Protein AF-A0A485C5K1-F1 (afdb_monomer_lite)

pLDDT: mean 87.51, std 15.46, range [37.69, 98.38]

Radius of gyration: 15.75 Å; chains: 1; bounding box: 34×33×37 Å

Sequence (103 aa):
MFDEVTASNLIVVDMQGKVVEGSAPANSAGFTIHSAVHMAREDAHCVIHTHTLPGMAVAACQDGLLQLNQISTEFYQRVGYHPYEGVAFDLGRTRAHSALAGG

Secondary structure (DSSP, 8-state):
-GGG--GGG--EE-TTS-EEESSSPP-HHHHHHHHHHHHH-TT---------HHHHHHHTSTT-S---SHHHHTTTT--------S----TTT--GGGGSS--

Foldseek 3Di:
DVVPDDPQQDFDADLVLDTPDHDDHDDLLVSLLVSLCVVLDVPCPDDDDDDDPVQVVLLPDPVRQDPPDDVSVVCVQPFFHDDDPDGRNDNVPDCVVVRPPRD

Organism: Raoultella terrigena (NCBI:txid577)

Structure (mmCIF, N/CA/C/O backbone):
data_AF-A0A485C5K1-F1
#
_entry.id   AF-A0A485C5K1-F1
#
loop_
_atom_site.group_PDB
_atom_site.id
_atom_site.type_symbol
_atom_site.label_atom_id
_atom_site.label_alt_id
_atom_site.label_comp_id
_atom_site.label_asym_id
_atom_site.label_entity_id
_atom_site.label_seq_id
_atom_site.pdbx_PDB_ins_code
_atom_site.Cartn_x
_atom_site.Cartn_y
_atom_site.Cartn_z
_atom_site.occupancy
_atom_site.B_iso_or_equiv
_atom_site.auth_seq_id
_atom_site.auth_comp_id
_atom_site.auth_asym_id
_atom_site.auth_atom_id
_atom_site.pdbx_PDB_model_num
ATOM 1 N N . MET A 1 1 ? 16.266 5.607 -5.312 1.00 71.88 1 MET A N 1
ATOM 2 C CA . MET A 1 1 ? 15.074 6.021 -4.532 1.00 71.88 1 MET A CA 1
ATOM 3 C C . MET A 1 1 ? 13.883 6.090 -5.505 1.00 71.88 1 MET A C 1
ATOM 5 O O . MET A 1 1 ? 14.097 5.873 -6.691 1.00 71.88 1 MET A O 1
ATOM 9 N N . PHE A 1 2 ? 12.621 6.213 -5.060 1.00 89.31 2 PHE A N 1
ATOM 10 C CA . PHE A 1 2 ? 11.456 6.107 -5.978 1.00 89.31 2 PHE A CA 1
ATOM 11 C C . PHE A 1 2 ? 11.459 7.154 -7.112 1.00 89.31 2 PHE A C 1
ATOM 13 O O . PHE A 1 2 ? 10.866 6.929 -8.160 1.00 89.31 2 PHE A O 1
ATOM 20 N N . ASP A 1 3 ? 12.153 8.268 -6.909 1.00 95.25 3 ASP A N 1
ATOM 21 C CA . ASP A 1 3 ? 12.408 9.354 -7.858 1.00 95.25 3 ASP A CA 1
ATOM 22 C C . ASP A 1 3 ? 13.307 8.975 -9.050 1.00 95.25 3 ASP A C 1
ATOM 24 O O . ASP A 1 3 ? 13.336 9.695 -10.044 1.00 95.25 3 ASP A O 1
ATOM 28 N N . GLU A 1 4 ? 14.006 7.841 -8.989 1.00 95.19 4 GLU A N 1
ATOM 29 C CA . GLU A 1 4 ? 14.845 7.329 -10.084 1.00 95.19 4 GLU A CA 1
ATOM 30 C C . GLU A 1 4 ? 14.081 6.379 -11.025 1.00 95.19 4 GLU A C 1
ATOM 32 O O . GLU A 1 4 ? 14.621 5.920 -12.036 1.00 95.19 4 GLU A O 1
ATOM 37 N N . VAL A 1 5 ? 12.828 6.044 -10.703 1.00 95.25 5 VAL A N 1
ATOM 38 C CA . VAL A 1 5 ? 12.006 5.134 -11.510 1.00 95.25 5 VAL A CA 1
ATOM 39 C C . VAL A 1 5 ? 11.521 5.846 -12.772 1.00 95.25 5 VAL A C 1
ATOM 41 O O . VAL A 1 5 ? 11.000 6.959 -12.732 1.00 95.25 5 VAL A O 1
ATOM 44 N N . THR A 1 6 ? 11.660 5.178 -13.912 1.00 96.50 6 THR A N 1
ATOM 45 C CA . THR A 1 6 ? 11.202 5.640 -15.226 1.00 96.50 6 THR A CA 1
ATOM 46 C C . THR A 1 6 ? 10.476 4.504 -15.934 1.00 96.50 6 THR A C 1
ATOM 48 O O . THR A 1 6 ? 10.703 3.335 -15.636 1.00 96.50 6 THR A O 1
ATOM 51 N N . ALA A 1 7 ? 9.639 4.819 -16.925 1.00 96.00 7 ALA A N 1
ATOM 52 C CA . ALA A 1 7 ? 8.961 3.784 -17.710 1.00 96.00 7 ALA A CA 1
ATOM 53 C C . ALA A 1 7 ? 9.948 2.769 -18.324 1.00 96.00 7 ALA A C 1
ATOM 55 O O . ALA A 1 7 ? 9.664 1.578 -18.372 1.00 96.00 7 ALA A O 1
ATOM 56 N N . SER A 1 8 ? 11.129 3.231 -18.743 1.00 96.31 8 SER A N 1
ATOM 57 C CA . SER A 1 8 ? 12.157 2.412 -19.392 1.00 96.31 8 SER A CA 1
ATOM 58 C C . SER A 1 8 ? 12.996 1.548 -18.449 1.00 96.31 8 SER A C 1
ATOM 60 O O . SER A 1 8 ? 13.726 0.691 -18.938 1.00 96.31 8 SER A O 1
ATOM 62 N N . ASN A 1 9 ? 12.954 1.781 -17.132 1.00 95.25 9 ASN A N 1
ATOM 63 C CA . ASN A 1 9 ? 13.740 1.001 -16.165 1.00 95.25 9 ASN A CA 1
ATOM 64 C C . ASN A 1 9 ? 12.893 0.077 -15.279 1.00 95.25 9 ASN A C 1
ATOM 66 O O . ASN A 1 9 ? 13.432 -0.549 -14.365 1.00 95.25 9 ASN A O 1
ATOM 70 N N . LEU A 1 10 ? 11.594 -0.038 -15.570 1.00 96.69 10 LEU A N 1
ATOM 71 C CA . LEU A 1 10 ? 10.746 -1.058 -14.972 1.00 96.69 10 LEU A CA 1
ATOM 72 C C . LEU A 1 10 ? 11.197 -2.455 -15.404 1.00 96.69 10 LEU A C 1
ATOM 74 O O . LEU A 1 10 ? 11.708 -2.665 -16.503 1.00 96.69 10 LEU A O 1
ATOM 78 N N . ILE A 1 11 ? 10.974 -3.412 -14.511 1.00 97.12 11 ILE A N 1
ATOM 79 C CA . ILE A 1 11 ? 11.125 -4.835 -14.795 1.00 97.12 11 ILE A CA 1
ATOM 80 C C . ILE A 1 11 ? 9.749 -5.457 -14.991 1.00 97.12 11 ILE A C 1
ATOM 82 O O . ILE A 1 11 ? 8.787 -5.065 -14.327 1.00 97.12 11 ILE A O 1
ATOM 86 N N . VAL A 1 12 ? 9.671 -6.455 -15.863 1.00 96.81 12 VAL A N 1
ATOM 87 C CA . VAL A 1 12 ? 8.492 -7.315 -15.993 1.00 96.81 12 VAL A CA 1
ATOM 88 C C . VAL A 1 12 ? 8.823 -8.640 -15.333 1.00 96.81 12 VAL A C 1
ATOM 90 O O . VAL A 1 12 ? 9.856 -9.246 -15.621 1.00 96.81 12 VAL A O 1
ATOM 93 N N . VAL A 1 13 ? 7.957 -9.073 -14.425 1.00 95.88 13 VAL A N 1
ATOM 94 C CA . VAL A 1 13 ? 8.126 -10.299 -13.645 1.00 95.88 13 VAL A CA 1
ATOM 95 C C . VAL A 1 13 ? 6.936 -11.206 -13.922 1.00 95.88 13 VAL A C 1
ATOM 97 O O . VAL A 1 13 ? 5.796 -10.745 -13.890 1.00 95.88 13 VAL A O 1
ATOM 100 N N . ASP A 1 14 ? 7.193 -12.476 -14.223 1.00 94.31 14 ASP A N 1
ATOM 101 C CA . ASP A 1 14 ? 6.133 -13.467 -14.411 1.00 94.31 14 ASP A CA 1
ATOM 102 C C . ASP A 1 14 ? 5.518 -13.927 -13.074 1.00 94.31 14 ASP A C 1
ATOM 104 O O . ASP A 1 14 ? 5.976 -13.573 -11.986 1.00 94.31 14 ASP A O 1
ATOM 108 N N . MET A 1 15 ? 4.471 -14.755 -13.142 1.00 89.62 15 MET A N 1
ATOM 109 C CA . MET A 1 15 ? 3.767 -15.268 -11.955 1.00 89.62 15 MET A CA 1
ATOM 110 C C . MET A 1 15 ? 4.616 -16.225 -11.100 1.00 89.62 15 MET A C 1
ATOM 112 O O . MET A 1 15 ? 4.185 -16.630 -10.023 1.00 89.62 15 MET A O 1
ATOM 116 N N . GLN A 1 16 ? 5.817 -16.594 -11.553 1.00 89.56 16 GLN A N 1
ATOM 117 C CA . GLN A 1 16 ? 6.767 -17.429 -10.817 1.00 89.56 16 GLN A CA 1
ATOM 118 C C . GLN A 1 16 ? 7.883 -16.597 -10.164 1.00 89.56 16 GLN A C 1
ATOM 120 O O . GLN A 1 16 ? 8.760 -17.160 -9.508 1.00 89.56 16 GLN A O 1
ATOM 125 N N . GLY A 1 17 ? 7.860 -15.269 -10.312 1.00 90.38 17 GLY A N 1
ATOM 126 C CA . GLY A 1 17 ? 8.854 -14.371 -9.723 1.00 90.38 17 GLY A CA 1
ATOM 127 C C . GLY A 1 17 ? 10.109 -14.208 -10.570 1.00 90.38 17 GLY A C 1
ATOM 128 O O . GLY A 1 17 ? 11.093 -13.629 -10.101 1.00 90.38 17 GLY A O 1
ATOM 129 N N . LYS A 1 18 ? 10.104 -14.700 -11.813 1.00 93.44 18 LYS A N 1
ATOM 130 C CA . LYS A 1 18 ? 11.236 -14.567 -12.725 1.00 93.44 18 LYS A CA 1
ATOM 131 C C . LYS A 1 18 ? 11.107 -13.277 -13.529 1.00 93.44 18 LYS A C 1
ATOM 133 O O . LYS A 1 18 ? 10.070 -12.986 -14.117 1.00 93.44 18 LYS A O 1
ATOM 138 N N . VAL A 1 19 ? 12.198 -12.518 -13.588 1.00 96.44 19 VAL A N 1
ATOM 139 C CA 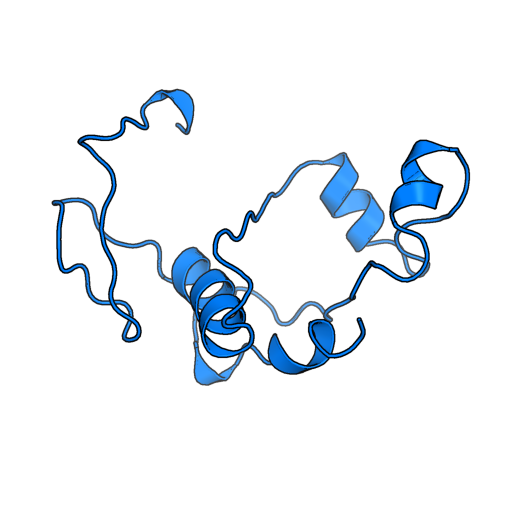. VAL A 1 19 ? 12.308 -11.341 -14.457 1.00 96.44 19 VAL A CA 1
ATOM 140 C C . VAL A 1 19 ? 12.343 -11.802 -15.917 1.00 96.44 19 VAL A C 1
ATOM 142 O O . VAL A 1 19 ? 13.223 -12.580 -16.300 1.00 96.44 19 VAL A O 1
ATOM 145 N N . VAL A 1 20 ? 11.380 -11.343 -16.717 1.00 97.69 20 VAL A N 1
ATOM 146 C CA . VAL A 1 20 ? 11.255 -11.646 -18.154 1.00 97.69 20 VAL A CA 1
ATOM 147 C C . VAL A 1 20 ? 11.631 -10.460 -19.041 1.00 97.69 20 VAL A C 1
ATOM 149 O O . VAL A 1 20 ? 12.082 -10.675 -20.162 1.00 97.69 20 VAL A O 1
ATOM 152 N N . GLU A 1 21 ? 11.534 -9.229 -18.528 1.00 97.81 21 GLU A N 1
ATOM 153 C CA . GLU A 1 21 ? 12.030 -8.017 -19.193 1.00 97.81 21 GLU A CA 1
ATOM 154 C C . GLU A 1 21 ? 12.693 -7.067 -18.186 1.00 97.81 21 GLU A C 1
ATOM 156 O O . GLU A 1 21 ? 12.310 -7.014 -17.015 1.00 97.81 21 GLU A O 1
ATOM 161 N N . GLY A 1 22 ? 13.676 -6.293 -18.657 1.00 96.19 22 GLY A N 1
ATOM 162 C CA . GLY A 1 22 ? 14.503 -5.411 -17.831 1.00 96.19 22 GLY A CA 1
ATOM 163 C C . GLY A 1 22 ? 15.749 -6.102 -17.261 1.00 96.19 22 GLY A C 1
ATOM 164 O O . GLY A 1 22 ? 15.968 -7.297 -17.446 1.00 96.19 22 GLY A O 1
ATOM 165 N N . SER A 1 23 ? 16.613 -5.327 -16.601 1.00 93.12 23 SER A N 1
ATOM 166 C CA . SER A 1 23 ? 17.927 -5.793 -16.118 1.00 93.12 23 SER A CA 1
ATOM 167 C C . SER A 1 23 ? 18.106 -5.723 -14.601 1.00 93.12 23 SER A C 1
ATOM 169 O O . SER A 1 23 ? 19.119 -6.190 -14.083 1.00 93.12 23 SER A O 1
ATOM 171 N N . ALA A 1 24 ? 17.164 -5.110 -13.882 1.00 93.56 24 ALA A N 1
ATOM 172 C CA . ALA A 1 24 ? 17.219 -5.028 -12.429 1.00 93.56 24 ALA A CA 1
ATOM 173 C C . ALA A 1 24 ? 16.699 -6.330 -11.785 1.00 93.56 24 ALA A C 1
ATOM 175 O O . ALA A 1 24 ? 15.835 -7.002 -12.350 1.00 93.56 24 ALA A O 1
ATOM 176 N N . PRO A 1 25 ? 17.201 -6.712 -10.600 1.00 92.38 25 PRO A N 1
ATOM 177 C CA . PRO A 1 25 ? 16.655 -7.846 -9.870 1.00 92.38 25 PRO A CA 1
ATOM 178 C C . PRO A 1 25 ? 15.277 -7.509 -9.287 1.00 92.38 25 PRO A C 1
ATOM 180 O O . PRO A 1 25 ? 15.040 -6.395 -8.817 1.00 92.38 25 PRO A O 1
ATOM 183 N N . ALA A 1 26 ? 14.382 -8.496 -9.250 1.00 91.56 26 ALA A N 1
ATOM 184 C CA . ALA A 1 26 ? 13.134 -8.377 -8.507 1.00 91.56 26 ALA A CA 1
ATOM 185 C C . ALA A 1 26 ? 13.393 -8.387 -6.990 1.00 91.56 26 ALA A C 1
ATOM 187 O O . ALA A 1 26 ? 14.238 -9.130 -6.486 1.00 91.56 26 ALA A O 1
ATOM 188 N N . ASN A 1 27 ? 12.625 -7.592 -6.243 1.00 90.25 27 ASN A N 1
ATOM 189 C CA . ASN A 1 27 ? 12.574 -7.689 -4.787 1.00 90.25 27 ASN A CA 1
ATOM 190 C C . ASN A 1 27 ? 11.667 -8.866 -4.404 1.00 90.25 27 ASN A C 1
ATOM 192 O O . ASN A 1 27 ? 10.462 -8.805 -4.640 1.00 90.25 27 ASN A O 1
ATOM 196 N N . SER A 1 28 ? 12.232 -9.906 -3.788 1.00 87.31 28 SER A N 1
ATOM 197 C CA . SER A 1 28 ? 11.484 -11.108 -3.401 1.00 87.31 28 SER A CA 1
ATOM 198 C C . SER A 1 28 ? 10.330 -10.808 -2.444 1.00 87.31 28 SER A C 1
ATOM 200 O O . SER A 1 28 ? 9.227 -11.292 -2.666 1.00 87.31 28 SER A O 1
ATOM 202 N N . ALA A 1 29 ? 10.537 -9.959 -1.435 1.00 86.38 29 ALA A N 1
ATOM 203 C CA . ALA A 1 29 ? 9.488 -9.600 -0.483 1.00 86.38 29 ALA A CA 1
ATOM 204 C C . ALA A 1 29 ? 8.354 -8.797 -1.137 1.00 86.38 29 ALA A C 1
ATOM 206 O O . ALA A 1 29 ? 7.178 -9.048 -0.875 1.00 86.38 29 ALA A O 1
ATOM 207 N N . GLY A 1 30 ? 8.710 -7.866 -2.028 1.00 88.19 30 GLY A N 1
ATOM 208 C CA . GLY A 1 30 ? 7.733 -7.123 -2.826 1.00 88.19 30 GLY A CA 1
ATOM 209 C C . GLY A 1 30 ? 6.937 -8.047 -3.748 1.00 88.19 30 GLY A C 1
ATOM 210 O O . GLY A 1 30 ? 5.709 -7.984 -3.780 1.00 88.19 30 GLY A O 1
ATOM 211 N N . PHE A 1 31 ? 7.621 -8.962 -4.439 1.00 91.44 31 PHE A N 1
ATOM 212 C CA . PHE A 1 31 ? 6.972 -9.931 -5.315 1.00 91.44 31 PHE A CA 1
ATOM 213 C C . PHE A 1 31 ? 5.988 -10.823 -4.553 1.00 91.44 31 PHE A C 1
ATOM 215 O O . PHE A 1 31 ? 4.854 -10.973 -5.000 1.00 91.44 31 PHE A O 1
ATOM 222 N N . THR A 1 32 ? 6.371 -11.362 -3.391 1.00 90.12 32 THR A N 1
ATOM 223 C CA . THR A 1 32 ? 5.509 -12.241 -2.582 1.00 90.12 32 THR A CA 1
ATOM 224 C C . THR A 1 32 ? 4.141 -11.615 -2.303 1.00 90.12 32 THR A C 1
ATOM 226 O O . THR A 1 32 ? 3.114 -12.252 -2.523 1.00 90.12 32 THR A O 1
ATOM 229 N N . ILE A 1 33 ? 4.106 -10.354 -1.866 1.00 89.88 33 ILE A N 1
ATOM 230 C CA . ILE A 1 33 ? 2.850 -9.681 -1.504 1.00 89.88 33 ILE A CA 1
ATOM 231 C C . ILE A 1 33 ? 2.031 -9.336 -2.754 1.00 89.88 33 ILE A C 1
ATOM 233 O O . ILE A 1 33 ? 0.839 -9.635 -2.812 1.00 89.88 33 ILE A O 1
ATOM 237 N N . HIS A 1 34 ? 2.656 -8.719 -3.761 1.00 93.25 34 HIS A N 1
ATOM 238 C CA . HIS A 1 34 ? 1.943 -8.263 -4.959 1.00 93.25 34 HIS A CA 1
ATOM 239 C C . HIS A 1 34 ? 1.401 -9.435 -5.784 1.00 93.25 34 HIS A C 1
ATOM 241 O O . HIS A 1 34 ? 0.252 -9.405 -6.223 1.00 93.25 34 HIS A O 1
ATOM 247 N N . SER A 1 35 ? 2.207 -10.484 -5.964 1.00 91.69 35 SER A N 1
ATOM 248 C CA . SER A 1 35 ? 1.815 -11.665 -6.734 1.00 91.69 35 SER A CA 1
ATOM 249 C C . SER A 1 35 ? 0.648 -12.404 -6.076 1.00 91.69 35 SER A C 1
ATOM 251 O O . SER A 1 35 ? -0.281 -12.790 -6.777 1.00 91.69 35 SER A O 1
ATOM 253 N N . ALA A 1 36 ? 0.618 -12.515 -4.742 1.00 89.94 36 ALA A N 1
ATOM 254 C CA . ALA A 1 36 ? -0.501 -13.125 -4.025 1.00 89.94 36 ALA A CA 1
ATOM 255 C C . ALA A 1 36 ? -1.830 -12.389 -4.273 1.00 89.94 36 ALA A C 1
ATOM 257 O O . ALA A 1 36 ? -2.859 -13.033 -4.474 1.00 89.94 36 ALA A O 1
ATOM 258 N N . VAL A 1 37 ? -1.814 -11.050 -4.312 1.00 91.56 37 VAL A N 1
ATOM 259 C CA . VAL A 1 37 ? -3.011 -10.253 -4.629 1.00 91.56 37 VAL A CA 1
ATOM 260 C C . VAL A 1 37 ? -3.426 -10.458 -6.086 1.00 91.56 37 VAL A C 1
ATOM 262 O O . VAL A 1 37 ? -4.581 -10.792 -6.332 1.00 91.56 37 VAL A O 1
ATOM 265 N N . HIS A 1 38 ? -2.501 -10.330 -7.042 1.00 93.56 38 HIS A N 1
ATOM 266 C CA . HIS A 1 38 ? -2.803 -10.514 -8.468 1.00 93.56 38 HIS A CA 1
ATOM 267 C C . HIS A 1 38 ? -3.301 -11.931 -8.798 1.00 93.56 38 HIS A C 1
ATOM 269 O O . HIS A 1 38 ? -4.204 -12.085 -9.613 1.00 93.56 38 HIS A O 1
ATOM 275 N N . MET A 1 39 ? -2.763 -12.965 -8.142 1.00 90.19 39 MET A N 1
ATOM 276 C CA . MET A 1 39 ? -3.225 -14.351 -8.300 1.00 90.19 39 MET A CA 1
ATOM 277 C C . MET A 1 39 ? -4.610 -14.592 -7.685 1.00 90.19 39 MET A C 1
ATOM 279 O O . MET A 1 39 ? -5.326 -15.488 -8.122 1.00 90.19 39 MET A O 1
ATOM 283 N N . ALA A 1 40 ? -4.988 -13.826 -6.659 1.00 90.56 40 ALA A N 1
ATOM 284 C CA . ALA A 1 40 ? -6.282 -13.954 -5.991 1.00 90.56 40 ALA A CA 1
ATOM 285 C C . ALA A 1 40 ? -7.381 -13.067 -6.604 1.00 90.56 40 ALA A C 1
ATOM 287 O O . ALA A 1 40 ? -8.563 -13.320 -6.370 1.00 90.56 40 ALA A O 1
ATOM 288 N N . ARG A 1 41 ? -7.006 -12.001 -7.320 1.00 89.75 41 ARG A N 1
ATOM 289 C CA . ARG A 1 41 ? -7.903 -10.941 -7.796 1.00 89.75 41 ARG A CA 1
ATOM 290 C C . ARG A 1 41 ? -7.545 -10.546 -9.224 1.00 89.75 41 ARG A C 1
ATOM 292 O O . ARG A 1 41 ? -6.692 -9.691 -9.445 1.00 89.75 41 ARG A O 1
ATOM 299 N N . GLU A 1 42 ? -8.246 -11.135 -10.189 1.00 92.88 42 GLU A N 1
ATOM 300 C CA . GLU A 1 42 ? -8.084 -10.802 -11.613 1.00 92.88 42 GLU A CA 1
ATOM 301 C C . GLU A 1 42 ? -8.438 -9.335 -11.918 1.00 92.88 42 GLU A C 1
ATOM 303 O O . GLU A 1 42 ? -7.882 -8.739 -12.836 1.00 92.88 42 GLU A O 1
ATOM 308 N N . ASP A 1 43 ? -9.318 -8.726 -11.117 1.00 95.12 43 ASP A N 1
ATOM 309 C CA . ASP A 1 43 ? -9.726 -7.323 -11.235 1.00 95.12 43 ASP A CA 1
ATOM 310 C C . ASP A 1 43 ? -8.704 -6.329 -10.649 1.00 95.12 43 ASP A C 1
ATOM 312 O O . ASP A 1 43 ? -8.781 -5.123 -10.902 1.00 95.12 43 ASP A O 1
ATOM 316 N N . ALA A 1 44 ? -7.718 -6.808 -9.884 1.00 94.56 44 ALA A N 1
ATOM 317 C CA . ALA A 1 44 ? -6.676 -5.974 -9.299 1.00 94.56 44 ALA A CA 1
ATOM 318 C C . ALA A 1 44 ? -5.548 -5.721 -10.311 1.00 94.56 44 ALA A C 1
ATOM 320 O O . ALA A 1 44 ? -4.489 -6.338 -10.252 1.00 94.56 44 ALA A O 1
ATOM 321 N N . HIS A 1 45 ? -5.741 -4.780 -11.237 1.00 96.19 45 HIS A N 1
ATOM 322 C CA . HIS A 1 45 ? -4.717 -4.435 -12.239 1.00 96.19 45 HIS A CA 1
ATOM 323 C C . HIS A 1 45 ? -3.495 -3.698 -11.662 1.00 96.19 45 HIS A C 1
ATOM 325 O O . HIS A 1 45 ? -2.443 -3.651 -12.294 1.00 96.19 45 HIS A O 1
ATOM 331 N N . CYS A 1 46 ? -3.622 -3.101 -10.475 1.00 96.25 46 CYS A N 1
ATOM 332 C CA . CYS A 1 46 ? -2.542 -2.394 -9.797 1.00 96.25 46 CYS A CA 1
ATOM 333 C C . CYS A 1 46 ? -2.633 -2.619 -8.287 1.00 96.25 46 CYS A C 1
ATOM 335 O O . CYS A 1 46 ? -3.711 -2.521 -7.701 1.00 96.25 46 CYS A O 1
ATOM 337 N N . VAL A 1 47 ? -1.489 -2.897 -7.665 1.00 95.75 47 VAL A N 1
ATOM 338 C CA . VAL A 1 47 ? -1.350 -3.102 -6.221 1.00 95.75 47 VAL A CA 1
ATOM 339 C C . VAL A 1 47 ? -0.272 -2.156 -5.716 1.00 95.75 47 VAL A C 1
ATOM 341 O O . VAL A 1 47 ? 0.818 -2.098 -6.284 1.00 95.75 47 VAL A O 1
ATOM 344 N N . ILE A 1 48 ? -0.570 -1.414 -4.650 1.00 96.25 48 ILE A N 1
ATOM 345 C CA . ILE A 1 48 ? 0.356 -0.464 -4.027 1.00 96.25 48 ILE A CA 1
ATOM 346 C C . ILE A 1 48 ? 0.569 -0.876 -2.573 1.00 96.25 48 ILE A C 1
ATOM 348 O O . ILE A 1 48 ? -0.386 -1.067 -1.823 1.00 96.25 48 ILE A O 1
ATOM 352 N N . HIS A 1 49 ? 1.833 -0.965 -2.167 1.00 94.88 49 HIS A N 1
ATOM 353 C CA . HIS A 1 49 ? 2.243 -1.252 -0.799 1.00 94.88 49 HIS A CA 1
ATOM 354 C C . HIS A 1 49 ? 3.142 -0.122 -0.283 1.00 94.88 49 HIS A C 1
ATOM 356 O O . HIS A 1 49 ? 4.060 0.315 -0.976 1.00 94.88 49 HIS A O 1
ATOM 362 N N . THR A 1 50 ? 2.872 0.378 0.927 1.00 96.00 50 THR A N 1
ATOM 363 C CA . THR A 1 50 ? 3.624 1.496 1.516 1.00 96.00 50 THR A CA 1
AT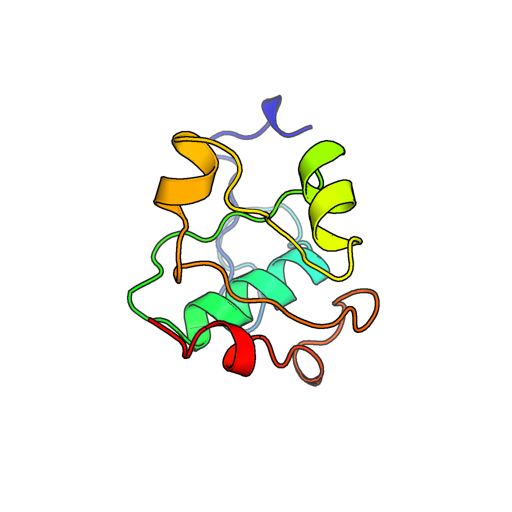OM 364 C C . THR A 1 50 ? 3.904 1.277 2.997 1.00 96.00 50 THR A C 1
ATOM 366 O O . THR A 1 50 ? 3.104 0.677 3.709 1.00 96.00 50 THR A O 1
ATOM 369 N N . HIS A 1 51 ? 5.022 1.832 3.465 1.00 95.69 51 HIS A N 1
ATOM 370 C CA . HIS A 1 51 ? 5.426 1.882 4.873 1.00 95.69 51 HIS A CA 1
ATOM 371 C C . HIS A 1 51 ? 5.469 3.336 5.365 1.00 95.69 51 HIS A C 1
ATOM 373 O O . HIS A 1 51 ? 6.499 3.831 5.823 1.00 95.69 51 HIS A O 1
ATOM 379 N N . THR A 1 52 ? 4.365 4.074 5.221 1.00 97.81 52 THR A N 1
ATOM 380 C CA . THR A 1 52 ? 4.293 5.427 5.793 1.00 97.81 52 THR A CA 1
ATOM 381 C C . THR A 1 52 ? 4.184 5.338 7.313 1.00 97.81 52 THR A C 1
ATOM 383 O O . THR A 1 52 ? 3.517 4.450 7.841 1.00 97.81 52 THR A O 1
ATOM 386 N N . LEU A 1 53 ? 4.814 6.269 8.035 1.00 98.38 53 LEU A N 1
ATOM 387 C CA . LEU A 1 53 ? 4.713 6.333 9.496 1.00 98.38 53 LEU A CA 1
ATOM 388 C C . LEU A 1 53 ? 3.253 6.327 10.002 1.00 98.38 53 LEU A C 1
ATOM 390 O O . LEU A 1 53 ? 2.941 5.478 10.836 1.00 98.38 53 LEU A O 1
ATOM 394 N N . PRO A 1 54 ? 2.338 7.194 9.511 1.00 97.75 54 PRO A N 1
ATOM 395 C CA . PRO A 1 54 ? 0.946 7.163 9.960 1.00 97.75 54 PRO A CA 1
ATOM 396 C C . PRO A 1 54 ? 0.225 5.863 9.582 1.00 97.75 54 PRO A C 1
ATOM 398 O O . PRO A 1 54 ? -0.538 5.346 10.393 1.00 97.75 54 PRO A O 1
ATOM 401 N N . GLY A 1 55 ? 0.484 5.300 8.394 1.00 96.88 55 GLY A N 1
ATOM 402 C CA . GLY A 1 55 ? -0.132 4.040 7.969 1.00 96.88 55 GLY A CA 1
ATOM 403 C C . GLY A 1 55 ? 0.282 2.864 8.853 1.00 96.88 55 GLY A C 1
ATOM 404 O O . GLY A 1 55 ? -0.570 2.113 9.322 1.00 96.88 55 GLY A O 1
ATOM 405 N N . MET A 1 56 ? 1.579 2.748 9.151 1.00 97.75 56 MET A N 1
ATOM 406 C CA . MET A 1 56 ? 2.091 1.719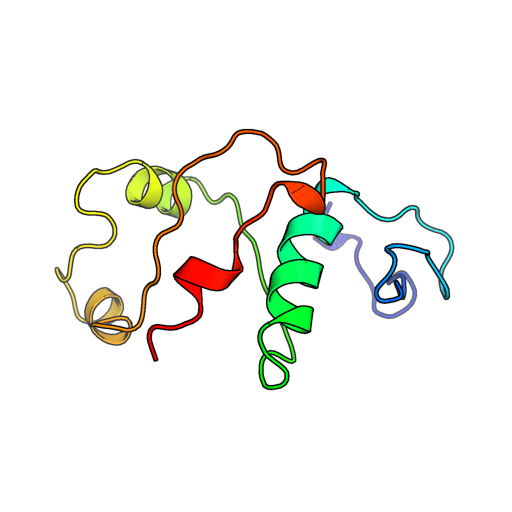 10.061 1.00 97.75 56 MET A CA 1
ATOM 407 C C . MET A 1 56 ? 1.583 1.910 11.494 1.00 97.75 56 MET A C 1
ATOM 409 O O . MET A 1 56 ? 1.263 0.925 12.151 1.00 97.75 56 MET A O 1
ATOM 413 N N . ALA A 1 57 ? 1.472 3.155 11.975 1.00 97.94 57 ALA A N 1
ATOM 414 C CA . ALA A 1 57 ? 0.934 3.436 13.305 1.00 97.94 57 ALA A CA 1
ATOM 415 C C . ALA A 1 57 ? -0.522 2.965 13.440 1.00 97.94 57 ALA A C 1
ATOM 417 O O . ALA A 1 57 ? -0.842 2.263 14.395 1.00 97.94 57 ALA A O 1
ATOM 418 N N . VAL A 1 58 ? -1.379 3.278 12.459 1.00 97.31 58 VAL A N 1
ATOM 419 C CA . VAL A 1 58 ? -2.777 2.810 12.431 1.00 97.31 58 VAL A CA 1
ATOM 420 C C . VAL A 1 58 ? -2.850 1.283 12.338 1.00 97.31 58 VAL A C 1
ATOM 422 O O . VAL A 1 58 ? -3.617 0.669 13.073 1.00 97.31 58 VAL A O 1
ATOM 425 N N . ALA A 1 59 ? -2.031 0.653 11.488 1.00 96.12 59 ALA A N 1
ATOM 426 C CA . ALA A 1 59 ? -2.009 -0.805 11.332 1.00 96.12 59 ALA A CA 1
ATOM 427 C C . ALA A 1 59 ? -1.540 -1.557 12.594 1.00 96.12 59 ALA A C 1
ATOM 429 O O . ALA A 1 59 ? -1.849 -2.736 12.753 1.00 96.12 59 ALA A O 1
ATOM 430 N N . ALA A 1 60 ? -0.801 -0.891 13.486 1.00 96.88 60 ALA A N 1
ATOM 431 C CA . ALA A 1 60 ? -0.360 -1.448 14.764 1.00 96.88 60 ALA A CA 1
ATOM 432 C C . ALA A 1 60 ? -1.395 -1.286 15.897 1.00 96.88 60 ALA A C 1
ATOM 434 O O . ALA A 1 60 ? -1.232 -1.886 16.961 1.00 96.88 60 ALA A O 1
ATOM 435 N N . CYS A 1 61 ? -2.444 -0.479 15.703 1.00 96.81 61 CYS A N 1
ATOM 436 C CA . CYS A 1 61 ? -3.513 -0.299 16.684 1.00 96.81 61 CYS A CA 1
ATOM 437 C C . CYS A 1 61 ? -4.526 -1.451 16.622 1.00 96.81 61 CYS A C 1
ATOM 439 O O . CYS A 1 61 ? -4.907 -1.891 15.542 1.00 96.81 61 CYS A O 1
ATOM 441 N N . GLN A 1 62 ? -5.026 -1.883 17.785 1.00 94.88 62 GLN A N 1
ATOM 442 C CA . GLN A 1 62 ? -6.007 -2.972 17.889 1.00 94.88 62 GLN A CA 1
ATOM 443 C C . GLN A 1 62 ? -7.292 -2.704 17.086 1.00 94.88 62 GLN A C 1
ATOM 445 O O . GLN A 1 62 ? -7.811 -3.616 16.450 1.00 94.88 62 GLN A O 1
ATOM 450 N N . ASP A 1 63 ? -7.773 -1.459 17.089 1.00 95.19 63 ASP A N 1
ATOM 451 C CA . ASP A 1 63 ? -9.002 -1.065 16.388 1.00 95.19 63 ASP A CA 1
ATOM 452 C C . ASP A 1 63 ? -8.763 -0.646 14.924 1.00 95.19 63 ASP A C 1
ATOM 454 O O . ASP A 1 63 ? -9.712 -0.347 14.199 1.00 95.19 63 ASP A O 1
ATOM 458 N N . GLY A 1 64 ? -7.502 -0.611 14.473 1.00 96.31 64 GLY A N 1
ATOM 459 C CA . GLY A 1 64 ? -7.138 -0.215 13.115 1.00 96.31 64 GLY A CA 1
ATOM 460 C C . GLY A 1 64 ? -7.607 1.196 12.728 1.00 96.31 64 GLY A C 1
ATOM 461 O O . GLY A 1 64 ? -7.479 2.154 13.493 1.00 96.31 64 GLY A O 1
ATOM 462 N N . LEU A 1 65 ? -8.117 1.341 11.500 1.00 97.00 65 LEU A N 1
ATOM 463 C CA . LEU A 1 65 ? -8.638 2.602 10.971 1.00 97.00 65 LEU A CA 1
ATOM 464 C C . LEU A 1 65 ? -10.016 2.924 11.568 1.00 97.00 65 LEU A C 1
ATOM 466 O O . LEU A 1 65 ? -11.035 2.368 11.161 1.00 97.00 65 LEU A O 1
ATOM 470 N N . LEU A 1 66 ? -10.042 3.891 12.483 1.00 96.88 66 LEU A N 1
ATOM 471 C CA . LEU A 1 66 ? -11.272 4.418 13.070 1.00 96.88 66 LEU A CA 1
ATOM 472 C C . LEU A 1 66 ? -12.019 5.351 12.105 1.00 96.88 66 LEU A C 1
ATOM 474 O O . LEU A 1 66 ? -11.419 6.173 11.411 1.00 96.88 66 LEU A O 1
ATOM 478 N N . GLN A 1 67 ? -13.349 5.297 12.142 1.00 96.56 67 GLN A N 1
ATOM 479 C CA . GLN A 1 67 ? -14.233 6.172 11.371 1.00 96.56 67 GLN A CA 1
ATOM 480 C C . GLN A 1 67 ? -14.470 7.510 12.100 1.00 96.56 67 GLN A C 1
ATOM 482 O O . GLN A 1 67 ? -15.526 7.739 12.685 1.00 96.56 67 GLN A O 1
ATOM 487 N N . LEU A 1 68 ? -13.467 8.393 12.107 1.00 96.88 68 LEU A N 1
ATOM 488 C CA . LEU A 1 68 ? -13.488 9.650 12.881 1.00 96.88 68 LEU A CA 1
ATOM 489 C C . LEU A 1 68 ? -13.761 10.903 12.043 1.00 96.88 68 LEU A C 1
ATOM 491 O O . LEU A 1 68 ? -14.049 11.967 12.586 1.00 96.88 68 LEU A O 1
ATOM 495 N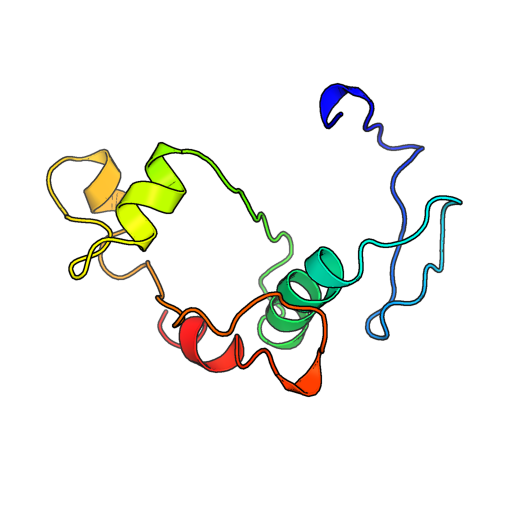 N . ASN A 1 69 ? -13.620 10.810 10.724 1.00 97.06 69 ASN A N 1
ATOM 496 C CA . ASN A 1 69 ? -13.794 11.934 9.810 1.00 97.06 69 ASN A CA 1
ATOM 497 C C . ASN A 1 69 ? -14.282 11.475 8.426 1.00 97.06 69 ASN A C 1
ATOM 499 O O . ASN A 1 69 ? -14.380 10.275 8.141 1.00 97.06 69 ASN A O 1
ATOM 503 N N . GLN A 1 70 ? -14.571 12.448 7.558 1.00 97.88 70 GLN A N 1
ATOM 504 C CA . GLN A 1 70 ? -15.070 12.206 6.203 1.00 97.88 70 GLN A CA 1
ATOM 505 C C . GLN A 1 70 ? -14.148 11.280 5.396 1.00 97.88 70 GLN A C 1
ATOM 507 O O . GLN A 1 70 ? -14.635 10.314 4.824 1.00 97.88 70 GLN A O 1
ATOM 512 N N . ILE A 1 71 ? -12.831 11.504 5.426 1.00 97.12 71 ILE A N 1
ATOM 513 C CA . ILE A 1 71 ? -11.863 10.705 4.657 1.00 97.12 71 ILE A CA 1
ATOM 514 C C . ILE A 1 71 ? -11.854 9.255 5.149 1.00 97.12 71 ILE A C 1
ATOM 516 O O . ILE A 1 71 ? -11.978 8.333 4.354 1.00 97.12 71 ILE A O 1
ATOM 520 N N . SER A 1 72 ? -11.787 9.025 6.466 1.00 96.06 72 SER A N 1
ATOM 521 C CA . SER A 1 72 ? -11.848 7.660 7.019 1.00 96.06 72 SER A CA 1
ATOM 522 C C . SER A 1 72 ? -13.162 6.938 6.689 1.00 96.06 72 SER A C 1
ATOM 524 O O . SER A 1 72 ? -13.183 5.717 6.566 1.00 96.06 72 SER A O 1
ATOM 526 N N . THR A 1 73 ? -14.252 7.687 6.491 1.00 96.75 73 THR A N 1
ATOM 527 C CA . THR A 1 73 ? -15.563 7.130 6.132 1.00 96.75 73 THR A CA 1
ATOM 528 C C . THR A 1 73 ? -15.606 6.605 4.698 1.00 96.75 73 THR A C 1
ATOM 530 O O . THR A 1 73 ? -16.330 5.648 4.435 1.00 96.75 73 THR A O 1
ATOM 533 N N . GLU A 1 74 ? -14.798 7.138 3.778 1.00 97.06 74 GLU A N 1
ATOM 534 C CA . GLU A 1 74 ? -14.715 6.636 2.392 1.00 97.06 74 GLU A CA 1
ATOM 535 C C . GLU A 1 74 ? -14.235 5.172 2.310 1.00 97.06 74 GLU A C 1
ATOM 537 O O . GLU A 1 74 ? -14.490 4.471 1.322 1.00 97.06 74 GLU A O 1
ATOM 542 N N . PHE A 1 75 ? -13.584 4.701 3.378 1.00 95.88 75 PHE A N 1
ATOM 543 C CA . PHE A 1 75 ? -13.070 3.343 3.539 1.00 95.88 75 PHE A CA 1
ATOM 544 C C . PHE A 1 75 ? -13.962 2.450 4.417 1.00 95.88 75 PHE A C 1
ATOM 546 O O . PHE A 1 75 ? -13.585 1.316 4.722 1.00 95.88 75 PHE A O 1
ATOM 553 N N . TYR A 1 76 ? -15.141 2.924 4.832 1.00 94.19 76 TYR A N 1
ATOM 554 C CA . TYR A 1 76 ? -16.059 2.143 5.661 1.00 94.19 76 TYR A CA 1
ATOM 555 C C . TYR A 1 76 ? -16.420 0.814 4.983 1.00 94.19 76 TYR A C 1
ATOM 557 O O . TYR A 1 76 ? -16.840 0.806 3.830 1.00 94.19 76 TYR A O 1
ATOM 565 N N . GLN A 1 77 ? -16.225 -0.303 5.696 1.00 93.00 77 GLN A N 1
ATOM 566 C CA . GLN A 1 77 ? -16.401 -1.675 5.183 1.00 93.00 77 GLN A CA 1
ATOM 567 C C . GLN A 1 77 ? -15.580 -2.005 3.921 1.00 93.00 77 GLN A C 1
ATOM 569 O O . GLN A 1 77 ? -15.922 -2.91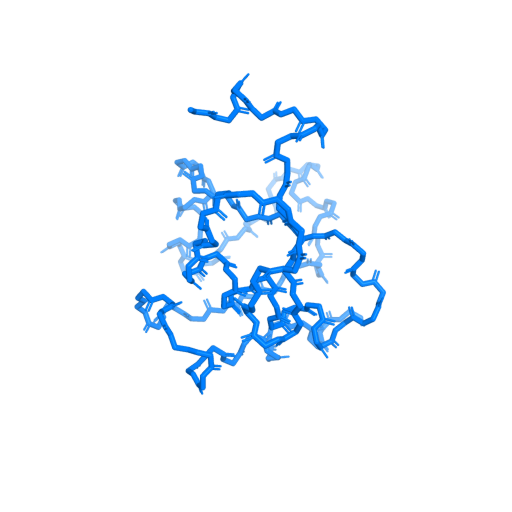2 3.172 1.00 93.00 77 GLN A O 1
ATOM 574 N N . ARG A 1 78 ? -14.478 -1.284 3.680 1.00 94.69 78 ARG A N 1
ATOM 575 C CA . ARG A 1 78 ? -13.600 -1.471 2.510 1.00 94.69 78 ARG A CA 1
ATOM 576 C C . ARG A 1 78 ? -12.131 -1.669 2.893 1.00 94.69 78 ARG A C 1
ATOM 578 O O . ARG A 1 78 ? -11.250 -1.535 2.048 1.00 94.69 78 ARG A O 1
ATOM 585 N N . VAL A 1 79 ? -11.862 -1.974 4.165 1.00 94.94 79 VAL A N 1
ATOM 586 C CA . VAL A 1 79 ? -10.520 -2.249 4.699 1.00 94.94 79 VAL A CA 1
ATOM 587 C C . VAL A 1 79 ? -10.457 -3.689 5.191 1.00 94.94 79 VAL A C 1
ATOM 589 O O . VAL A 1 79 ? -11.175 -4.063 6.117 1.00 94.94 79 VAL A O 1
ATOM 592 N N . GLY A 1 80 ? -9.581 -4.484 4.580 1.00 92.25 80 GLY A N 1
ATOM 593 C CA . GLY A 1 80 ? -9.196 -5.803 5.077 1.00 92.25 80 GLY A CA 1
ATOM 594 C C . GLY A 1 80 ? -7.986 -5.708 6.008 1.00 92.25 80 GLY A C 1
ATOM 595 O O . GLY A 1 80 ? -7.112 -4.865 5.812 1.00 92.25 80 GLY A O 1
ATOM 596 N N . TYR A 1 81 ? -7.916 -6.596 7.001 1.00 92.12 81 TYR A N 1
ATOM 597 C CA . TYR A 1 81 ? -6.778 -6.710 7.915 1.00 92.12 81 TYR A CA 1
ATOM 598 C C . TYR A 1 81 ? -6.109 -8.073 7.756 1.00 92.12 81 TYR A C 1
ATOM 600 O O . TYR A 1 81 ? -6.780 -9.094 7.603 1.00 92.12 81 TYR A O 1
ATOM 608 N N . HIS A 1 82 ? -4.781 -8.086 7.818 1.00 90.12 82 HIS A N 1
ATOM 609 C CA . HIS A 1 82 ? -3.966 -9.294 7.777 1.00 90.12 82 HIS A CA 1
ATOM 610 C C . HIS A 1 82 ? -3.026 -9.299 8.992 1.00 90.12 82 HIS A C 1
ATOM 612 O O . HIS A 1 82 ? -2.321 -8.306 9.196 1.00 90.12 82 HIS A O 1
ATOM 618 N N . PRO A 1 83 ? -2.985 -10.372 9.804 1.00 89.56 83 PRO A N 1
ATOM 619 C CA . PRO A 1 83 ? -2.050 -10.476 10.922 1.00 89.56 83 PRO A CA 1
ATOM 620 C C . PRO A 1 83 ? -0.593 -10.355 10.468 1.00 89.56 83 PRO A C 1
ATOM 622 O O . PRO A 1 83 ? -0.230 -10.761 9.367 1.00 89.56 83 PRO A O 1
ATOM 625 N N . TYR A 1 84 ? 0.276 -9.814 11.314 1.00 90.06 84 TYR A N 1
ATOM 626 C CA . TYR A 1 84 ? 1.696 -9.763 10.986 1.00 90.06 84 TYR A CA 1
ATOM 627 C C . TYR A 1 84 ? 2.332 -11.158 11.107 1.00 90.06 84 TYR A C 1
ATOM 629 O O . TYR A 1 84 ? 2.332 -11.751 12.183 1.00 90.06 84 TYR A O 1
ATOM 637 N N . GLU A 1 85 ? 2.903 -11.668 10.012 1.00 87.56 85 GLU A N 1
ATOM 638 C CA . GLU A 1 85 ? 3.500 -13.016 9.931 1.00 87.56 85 GLU A CA 1
ATOM 639 C C . GLU A 1 85 ? 5.039 -12.997 9.803 1.00 87.56 85 GLU A C 1
ATOM 641 O O . GLU A 1 85 ? 5.674 -14.016 9.513 1.00 87.56 85 GLU A O 1
ATOM 646 N N . GLY A 1 86 ? 5.657 -11.834 10.031 1.00 86.88 86 GLY A N 1
ATOM 647 C CA . GLY A 1 86 ? 7.082 -11.602 9.793 1.00 86.88 86 GLY A CA 1
ATOM 648 C C . GLY A 1 86 ? 7.375 -11.121 8.370 1.00 86.88 86 GLY A C 1
ATOM 649 O O . GLY A 1 86 ? 6.490 -10.664 7.651 1.00 86.88 86 GLY A O 1
ATOM 650 N N . VAL A 1 87 ? 8.645 -11.190 7.963 1.00 82.69 87 VAL A N 1
ATOM 651 C CA . VAL A 1 87 ? 9.072 -10.698 6.644 1.00 82.69 87 VAL A CA 1
ATOM 652 C C . VAL A 1 87 ? 8.689 -11.697 5.546 1.00 82.69 87 VAL A C 1
ATOM 654 O O . VAL A 1 87 ? 8.988 -12.888 5.645 1.00 82.69 87 VAL A O 1
ATOM 657 N N . ALA A 1 88 ? 8.043 -11.202 4.487 1.00 76.31 88 ALA A N 1
ATOM 658 C CA . ALA A 1 88 ? 7.410 -11.993 3.429 1.00 76.31 88 ALA A CA 1
ATOM 659 C C . ALA A 1 88 ? 8.400 -12.560 2.385 1.00 76.31 88 ALA A C 1
ATOM 661 O O . ALA A 1 88 ? 8.307 -12.269 1.197 1.00 76.31 88 ALA A O 1
ATOM 662 N N . PHE A 1 89 ? 9.367 -13.375 2.807 1.00 71.06 89 PHE A N 1
ATOM 663 C CA . PHE A 1 89 ? 10.341 -13.992 1.891 1.00 71.06 89 PHE A CA 1
ATOM 664 C C . PHE A 1 89 ? 9.863 -15.291 1.222 1.00 71.06 89 PHE A C 1
ATOM 666 O O . PHE A 1 89 ? 10.574 -15.823 0.375 1.00 71.06 89 PHE A O 1
ATOM 673 N N . ASP A 1 90 ? 8.694 -15.812 1.601 1.00 64.12 90 ASP A N 1
ATOM 674 C CA . ASP A 1 90 ? 8.199 -17.122 1.173 1.00 64.12 90 ASP A CA 1
ATOM 675 C C . ASP A 1 90 ? 6.747 -17.038 0.683 1.00 64.12 90 ASP A C 1
ATOM 677 O O . ASP A 1 90 ? 5.836 -16.725 1.454 1.00 64.12 90 ASP A O 1
ATOM 681 N N . LEU A 1 91 ? 6.546 -17.371 -0.595 1.00 61.00 91 LEU A N 1
ATOM 682 C CA . LEU A 1 91 ? 5.245 -17.436 -1.268 1.00 61.00 91 LEU A CA 1
ATOM 683 C C . LEU A 1 91 ? 4.283 -18.433 -0.611 1.00 61.00 91 LEU A C 1
ATOM 685 O O . LEU A 1 91 ? 3.077 -18.207 -0.623 1.00 61.00 91 LEU A O 1
ATOM 689 N N . GLY A 1 92 ? 4.792 -19.510 -0.001 1.00 56.34 92 GLY A N 1
ATOM 690 C CA . GLY A 1 92 ? 3.958 -20.505 0.678 1.00 56.34 92 GLY A CA 1
ATOM 691 C C . GLY A 1 92 ? 3.358 -20.011 1.998 1.00 56.34 92 GLY A C 1
ATOM 692 O O . GLY A 1 92 ? 2.405 -20.609 2.502 1.00 56.34 92 GLY A O 1
ATOM 693 N N . ARG A 1 93 ? 3.902 -18.926 2.565 1.00 50.28 93 ARG A N 1
ATOM 694 C CA . ARG A 1 93 ? 3.492 -18.395 3.87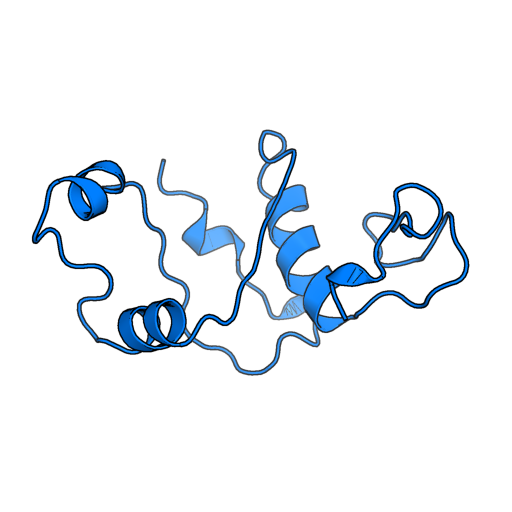1 1.00 50.28 93 ARG A CA 1
ATOM 695 C C . ARG A 1 93 ? 2.356 -17.389 3.764 1.00 50.28 93 ARG A C 1
ATOM 697 O O . ARG A 1 93 ? 1.473 -17.386 4.610 1.00 50.28 93 ARG A O 1
ATOM 704 N N . THR A 1 94 ? 2.358 -16.555 2.729 1.00 51.97 94 THR A N 1
ATOM 705 C CA . THR A 1 94 ? 1.455 -15.406 2.644 1.00 51.97 94 THR A CA 1
ATOM 706 C C . THR A 1 94 ? 0.039 -15.835 2.264 1.00 51.97 94 THR A C 1
ATOM 708 O O . THR A 1 94 ? -0.338 -15.877 1.094 1.00 51.97 94 THR A O 1
ATOM 711 N N . ARG A 1 95 ? -0.801 -16.089 3.272 1.00 53.66 95 ARG A N 1
ATOM 712 C CA . ARG A 1 95 ? -2.256 -16.236 3.114 1.00 53.66 95 ARG A CA 1
ATOM 713 C C . ARG A 1 95 ? -2.935 -14.871 2.915 1.00 53.66 95 ARG A C 1
ATOM 715 O O . ARG A 1 95 ? -3.950 -14.578 3.542 1.00 53.66 95 ARG A O 1
ATOM 722 N N . ALA A 1 96 ? -2.448 -14.054 1.976 1.00 52.78 96 ALA A N 1
ATOM 723 C CA . ALA A 1 96 ? -3.130 -12.808 1.596 1.00 52.78 96 ALA A CA 1
ATOM 724 C C . ALA A 1 96 ? -4.564 -13.062 1.081 1.00 52.78 96 ALA A C 1
ATOM 726 O O . ALA A 1 96 ? -5.407 -12.167 1.118 1.00 52.78 96 ALA A O 1
ATOM 727 N N . HIS A 1 97 ? -4.868 -14.302 0.682 1.00 49.59 97 HIS A N 1
ATOM 728 C CA . HIS A 1 97 ? -6.192 -14.754 0.261 1.00 49.59 97 HIS A CA 1
ATOM 729 C C . HIS A 1 97 ? -7.316 -14.434 1.261 1.00 49.59 97 HIS A C 1
ATOM 731 O O . HIS A 1 97 ? -8.415 -14.094 0.831 1.00 49.59 97 HIS A O 1
ATOM 737 N N . SER A 1 98 ? -7.075 -14.500 2.578 1.00 45.50 98 SER A N 1
ATOM 738 C CA . SER A 1 98 ? -8.149 -14.285 3.564 1.00 45.50 98 SER A CA 1
ATOM 739 C C . SER A 1 98 ? -8.531 -12.816 3.771 1.00 45.50 98 SER A C 1
ATOM 741 O O . SER A 1 98 ? -9.644 -12.551 4.212 1.00 45.50 98 SER A O 1
ATOM 743 N N . ALA A 1 99 ? -7.661 -11.859 3.426 1.00 49.59 99 ALA A N 1
ATOM 744 C CA . ALA A 1 99 ? -7.939 -10.426 3.594 1.00 49.59 99 ALA A CA 1
ATOM 745 C C . ALA A 1 99 ? -8.651 -9.787 2.382 1.00 49.59 99 ALA A C 1
ATOM 747 O O . ALA A 1 99 ? -9.144 -8.666 2.482 1.00 49.59 99 ALA A O 1
ATOM 748 N N . LEU A 1 100 ? -8.718 -10.491 1.244 1.00 49.94 100 LEU A N 1
ATOM 749 C CA . LEU A 1 100 ? -9.245 -9.983 -0.035 1.00 49.94 100 LEU A CA 1
ATOM 750 C C . LEU A 1 100 ? -10.675 -10.456 -0.359 1.00 49.94 100 LEU A C 1
ATOM 752 O O . LEU A 1 100 ? -11.230 -10.069 -1.389 1.00 49.94 100 LEU A O 1
ATOM 756 N N . ALA A 1 101 ? -11.266 -11.295 0.497 1.00 45.12 101 ALA A N 1
ATOM 757 C CA . ALA A 1 101 ? -12.553 -11.960 0.264 1.00 45.12 101 ALA A CA 1
ATOM 758 C C . ALA A 1 101 ? -13.783 -11.190 0.800 1.00 45.12 101 ALA A C 1
ATOM 760 O O . ALA A 1 101 ? -14.872 -11.752 0.856 1.00 45.12 101 ALA A O 1
ATOM 761 N N . GLY A 1 102 ? -13.619 -9.935 1.234 1.00 44.19 102 GLY A N 1
ATOM 762 C CA . GLY A 1 102 ? -14.646 -9.174 1.961 1.00 44.19 102 GLY A CA 1
ATOM 763 C C . GLY A 1 102 ? -15.175 -7.925 1.255 1.00 44.19 102 GLY A C 1
ATOM 764 O O . GLY A 1 102 ? -15.358 -6.915 1.928 1.00 44.19 102 GLY A O 1
ATOM 765 N N . GLY A 1 103 ? -15.379 -7.968 -0.064 1.00 37.69 103 GLY A N 1
ATOM 766 C CA . GLY A 1 103 ? -16.014 -6.892 -0.836 1.00 37.69 103 GLY A CA 1
ATOM 767 C C . GLY A 1 103 ? -17.177 -7.414 -1.657 1.00 37.69 103 GLY A C 1
ATOM 768 O O . GLY A 1 103 ? -16.967 -8.460 -2.309 1.00 37.69 103 GLY A O 1
#

InterPro domains:
  IPR001303 Class II aldolase/adducin N-terminal [PF00596] (2-100)
  IPR036409 Class II aldolase/adducin N-terminal domain superfamily [G3DSA:3.40.225.10] (1-102)
  IPR036409 Class II aldolase/adducin N-terminal domain superfamily [SSF53639] (2-93)
  IPR051017 Aldolase class II Adducin subfamily [PTHR10672] (1-90)